Protein AF-A0AAJ2N6P9-F1 (afdb_monomer)

Radius of gyration: 23.43 Å; Cα contacts (8 Å, |Δi|>4): 327; chains: 1; bounding box: 68×40×80 Å

Structure (mmCIF, N/CA/C/O backbone):
data_AF-A0AAJ2N6P9-F1
#
_entry.id   AF-A0AAJ2N6P9-F1
#
loop_
_atom_site.group_PDB
_atom_site.id
_atom_site.type_symbol
_atom_site.label_atom_id
_atom_site.label_alt_id
_atom_site.label_comp_id
_atom_site.label_asym_id
_atom_site.label_entity_id
_atom_site.label_seq_id
_atom_site.pdbx_PDB_ins_code
_atom_site.Cartn_x
_atom_site.Cartn_y
_atom_site.Cartn_z
_atom_site.occupancy
_atom_site.B_iso_or_equiv
_atom_site.auth_seq_id
_atom_site.auth_comp_id
_atom_site.auth_asym_id
_atom_site.auth_atom_id
_atom_site.pdbx_PDB_model_num
ATOM 1 N N . PHE A 1 1 ? -49.344 -24.629 63.115 1.00 48.62 1 PHE A N 1
ATOM 2 C CA . PHE A 1 1 ? -48.795 -23.875 61.972 1.00 48.62 1 PHE A CA 1
ATOM 3 C C . PHE A 1 1 ? -48.174 -24.853 60.981 1.00 48.62 1 PHE A C 1
ATOM 5 O O . PHE A 1 1 ? -47.197 -25.495 61.355 1.00 48.62 1 PHE A O 1
ATOM 12 N N . PRO A 1 2 ? -48.742 -25.055 59.781 1.00 45.41 2 PRO A N 1
ATOM 13 C CA . PRO A 1 2 ? -48.087 -25.856 58.748 1.00 45.41 2 PRO A CA 1
ATOM 14 C C . PRO A 1 2 ? -46.955 -25.048 58.083 1.00 45.41 2 PRO A C 1
ATOM 16 O O . PRO A 1 2 ? -47.068 -23.832 57.938 1.00 45.41 2 PRO A O 1
ATOM 19 N N . ARG A 1 3 ? -45.848 -25.719 57.732 1.00 54.12 3 ARG A N 1
ATOM 20 C CA . ARG A 1 3 ? -44.670 -25.119 57.073 1.00 54.12 3 ARG A CA 1
ATOM 21 C C . ARG A 1 3 ? -44.967 -24.786 55.599 1.00 54.12 3 ARG A C 1
ATOM 23 O O . ARG A 1 3 ? -45.733 -25.525 54.978 1.00 54.12 3 ARG A O 1
ATOM 30 N N . PRO A 1 4 ? -44.366 -23.726 55.028 1.00 51.94 4 PRO A N 1
ATOM 31 C CA . PRO A 1 4 ? -44.536 -23.404 53.617 1.00 51.94 4 PRO A CA 1
ATOM 32 C C . PRO A 1 4 ? -43.855 -24.456 52.733 1.00 51.94 4 PRO A C 1
ATOM 34 O O . PRO A 1 4 ? -42.768 -24.931 53.054 1.00 51.94 4 PRO A O 1
ATOM 37 N N . LYS A 1 5 ? -44.518 -24.823 51.630 1.00 50.84 5 LYS A N 1
ATOM 38 C CA . LYS A 1 5 ? -43.930 -25.615 50.542 1.00 50.84 5 LYS A CA 1
ATOM 39 C C . LYS A 1 5 ? -42.927 -24.747 49.787 1.00 50.84 5 LYS A C 1
ATOM 41 O O . LYS A 1 5 ? -43.257 -23.622 49.423 1.00 50.84 5 LYS A O 1
ATOM 46 N N . GLU A 1 6 ? -41.740 -25.287 49.547 1.00 49.69 6 GLU A N 1
ATOM 47 C CA . GLU A 1 6 ? -40.774 -24.709 48.618 1.00 49.69 6 GLU A CA 1
ATOM 48 C C . GLU A 1 6 ? -41.331 -24.815 47.194 1.00 49.69 6 GLU A C 1
ATOM 50 O O . GLU A 1 6 ? -41.749 -25.886 46.750 1.00 49.69 6 GLU A O 1
ATOM 55 N N . THR A 1 7 ? -41.391 -23.680 46.506 1.00 51.41 7 THR A N 1
ATOM 56 C CA . THR A 1 7 ? -41.713 -23.602 45.082 1.00 51.41 7 THR A CA 1
ATOM 57 C C . THR A 1 7 ? -40.385 -23.588 44.335 1.00 51.41 7 THR A C 1
ATOM 59 O O . THR A 1 7 ? -39.606 -22.651 44.499 1.00 51.41 7 THR A O 1
ATOM 62 N N . GLU A 1 8 ? -40.098 -24.623 43.547 1.00 54.31 8 GLU A N 1
ATOM 63 C CA . GLU A 1 8 ? -38.930 -24.635 42.666 1.00 54.31 8 GLU A CA 1
ATOM 64 C C . GLU A 1 8 ? -39.162 -23.665 41.501 1.00 54.31 8 GLU A C 1
ATOM 66 O O . GLU A 1 8 ? -40.065 -23.847 40.684 1.00 54.31 8 GLU A O 1
ATOM 71 N N . THR A 1 9 ? -38.353 -22.610 41.432 1.00 50.91 9 THR A N 1
ATOM 72 C CA . THR A 1 9 ? -38.326 -21.684 40.298 1.00 50.91 9 THR A CA 1
ATOM 73 C C . THR A 1 9 ? -37.363 -22.238 39.252 1.00 50.91 9 THR A C 1
ATOM 75 O O . THR A 1 9 ? -36.148 -22.212 39.446 1.00 50.91 9 THR A O 1
ATOM 78 N N . THR A 1 10 ? -37.883 -22.765 38.144 1.00 48.62 10 THR A N 1
ATOM 79 C CA . THR A 1 10 ? -37.062 -23.173 36.998 1.00 48.62 10 THR A CA 1
ATOM 80 C C . THR A 1 10 ? -36.665 -21.929 36.204 1.00 48.62 10 THR A C 1
ATOM 82 O O . THR A 1 10 ? -37.494 -21.326 35.528 1.00 48.62 10 THR A O 1
ATOM 85 N N . THR A 1 11 ? -35.404 -21.513 36.306 1.00 56.38 11 THR A N 1
ATOM 86 C CA . THR A 1 11 ? -34.837 -20.455 35.460 1.00 56.38 11 THR A CA 1
ATOM 87 C C . THR A 1 11 ? -34.519 -21.044 34.086 1.00 56.38 11 THR A C 1
ATOM 89 O O . THR A 1 11 ? -33.711 -21.968 33.987 1.00 56.38 11 THR A O 1
ATOM 92 N N . GLU A 1 12 ? -35.151 -20.534 33.027 1.00 62.06 12 GLU A N 1
ATOM 93 C CA . GLU A 1 12 ? -34.799 -20.895 31.649 1.00 62.06 12 GLU A CA 1
ATOM 94 C C . GLU A 1 12 ? -33.334 -20.519 31.345 1.00 62.06 12 GLU A C 1
ATOM 96 O O . GLU A 1 12 ? -32.860 -19.465 31.784 1.00 62.06 12 GLU A O 1
ATOM 101 N N . PRO A 1 13 ? -32.585 -21.352 30.600 1.00 50.81 13 PRO A N 1
ATOM 102 C CA . PRO A 1 13 ? -31.221 -21.024 30.215 1.00 50.81 13 PRO A CA 1
ATOM 103 C C . PRO A 1 13 ? -31.220 -19.856 29.220 1.00 50.81 13 PRO A C 1
ATOM 105 O O . PRO A 1 13 ? -31.774 -19.952 28.126 1.00 50.81 13 PRO A O 1
ATOM 108 N N . LEU A 1 14 ? -30.561 -18.756 29.592 1.00 59.47 14 LEU A N 1
ATOM 109 C CA . LEU A 1 14 ? -30.281 -17.639 28.690 1.00 59.47 14 LEU A CA 1
ATOM 110 C C . LEU A 1 14 ? -29.456 -18.150 27.499 1.00 59.47 14 LEU A C 1
ATOM 112 O O . LEU A 1 14 ? -28.325 -18.610 27.668 1.00 59.47 14 LEU A O 1
ATOM 116 N N . LEU A 1 15 ? -30.026 -18.079 26.294 1.00 60.75 15 LEU A N 1
ATOM 117 C CA . LEU A 1 15 ? -29.289 -18.339 25.060 1.00 60.75 15 LEU A CA 1
ATOM 118 C C . LEU A 1 15 ? -28.139 -17.322 24.942 1.00 60.75 15 LEU A C 1
ATOM 120 O O . LEU A 1 15 ? -28.362 -16.133 25.184 1.00 60.75 15 LEU A O 1
ATOM 124 N N . PRO A 1 16 ? -26.916 -17.750 24.575 1.00 55.38 16 PRO A N 1
ATOM 125 C CA . PRO A 1 16 ? -25.806 -16.827 24.390 1.00 55.38 16 PRO A CA 1
ATOM 126 C C . PRO A 1 16 ? -26.147 -15.826 23.283 1.00 55.38 16 PRO A C 1
ATOM 128 O O . PRO A 1 16 ? -26.560 -16.218 22.190 1.00 55.38 16 PRO A O 1
ATOM 131 N N . GLU A 1 17 ? -25.968 -14.534 23.565 1.00 48.75 17 GLU A N 1
ATOM 132 C CA . GLU A 1 17 ? -26.120 -13.473 22.573 1.00 48.75 17 GLU A CA 1
ATOM 133 C C . GLU A 1 17 ? -25.219 -13.769 21.370 1.00 48.75 17 GLU A C 1
ATOM 135 O O . GLU A 1 17 ? -23.986 -13.767 21.460 1.00 48.75 17 GLU A O 1
ATOM 140 N N . VAL A 1 18 ? -25.839 -14.027 20.220 1.00 43.94 18 VAL A N 1
ATOM 141 C CA . VAL A 1 18 ? -25.135 -14.092 18.943 1.00 43.94 18 VAL A CA 1
ATOM 142 C C . VAL A 1 18 ? -24.633 -12.681 18.659 1.00 43.94 18 VAL A C 1
ATOM 144 O O . VAL A 1 18 ? -25.387 -11.829 18.194 1.00 43.94 18 VAL A O 1
ATOM 147 N N . LYS A 1 19 ? -23.356 -12.413 18.955 1.00 42.06 19 LYS A N 1
ATOM 148 C CA . LYS A 1 19 ? -22.675 -11.205 18.484 1.00 42.06 19 LYS A CA 1
ATOM 149 C C . LYS A 1 19 ? -22.664 -11.244 16.959 1.00 42.06 19 LYS A C 1
ATOM 151 O O . LYS A 1 19 ? -21.800 -11.868 16.350 1.00 42.06 19 LYS A O 1
ATOM 156 N N . THR A 1 20 ? -23.634 -10.590 16.333 1.00 37.44 20 THR A N 1
ATOM 157 C CA . THR A 1 20 ? -23.571 -10.257 14.914 1.00 37.44 20 THR A CA 1
ATOM 158 C C . THR A 1 20 ? -22.426 -9.273 14.734 1.00 37.44 20 THR A C 1
ATOM 160 O O . THR A 1 20 ? -22.569 -8.080 14.993 1.00 37.44 20 THR A O 1
ATOM 163 N N . THR A 1 21 ? -21.262 -9.780 14.339 1.00 41.06 21 THR A N 1
ATOM 164 C CA . THR A 1 21 ? -20.152 -8.950 13.882 1.00 41.06 21 THR A CA 1
ATOM 165 C C . THR A 1 21 ? -20.599 -8.297 12.582 1.00 41.06 21 THR A C 1
ATOM 167 O O . THR A 1 21 ? -20.564 -8.918 11.521 1.00 41.06 21 THR A O 1
ATOM 170 N N . THR A 1 22 ? -21.103 -7.068 12.662 1.00 39.22 22 THR A N 1
ATOM 171 C CA . THR A 1 22 ? -21.431 -6.269 11.484 1.00 39.22 22 THR A CA 1
ATOM 172 C C . THR A 1 22 ? -20.134 -6.065 10.711 1.00 39.22 22 THR A C 1
ATOM 174 O O . THR A 1 22 ? -19.260 -5.314 11.136 1.00 39.22 22 THR A O 1
ATOM 177 N N . VAL A 1 23 ? -19.963 -6.799 9.612 1.00 44.97 23 VAL A N 1
ATOM 178 C CA . VAL A 1 23 ? -18.816 -6.625 8.721 1.00 44.97 23 VAL A CA 1
ATOM 179 C C . VAL A 1 23 ? -19.007 -5.278 8.038 1.00 44.97 23 VAL A C 1
ATOM 181 O O . VAL A 1 23 ? -19.782 -5.158 7.088 1.00 44.97 23 VAL A O 1
ATOM 184 N N . THR A 1 24 ? -18.353 -4.242 8.559 1.00 44.84 24 THR A N 1
ATOM 185 C CA . THR A 1 24 ? -18.326 -2.922 7.932 1.00 44.84 24 THR A CA 1
ATOM 186 C C . THR A 1 24 ? -17.645 -3.070 6.579 1.00 44.84 24 THR A C 1
ATOM 188 O O . THR A 1 24 ? -16.427 -3.217 6.487 1.00 44.84 24 THR A O 1
ATOM 191 N N . LYS A 1 25 ? -18.444 -3.096 5.511 1.00 51.75 25 LYS A N 1
ATOM 192 C CA . LYS A 1 25 ? -17.942 -3.164 4.143 1.00 51.75 25 LYS A CA 1
ATOM 193 C C . LYS A 1 25 ? -17.276 -1.828 3.827 1.00 51.75 25 LYS A C 1
ATOM 195 O O . LYS A 1 25 ? -17.961 -0.836 3.603 1.00 51.75 25 LYS A O 1
ATOM 200 N N . ILE A 1 26 ? -15.947 -1.792 3.857 1.00 54.50 26 ILE A N 1
ATOM 201 C CA . ILE A 1 26 ? -15.196 -0.590 3.496 1.00 54.50 26 ILE A CA 1
ATOM 202 C C . ILE A 1 26 ? -15.307 -0.394 1.984 1.00 54.50 26 ILE A C 1
ATOM 204 O O . ILE A 1 26 ? -14.910 -1.259 1.202 1.00 54.50 26 ILE A O 1
ATOM 208 N N . GLU A 1 27 ? -15.854 0.747 1.571 1.00 55.91 27 GLU A N 1
ATOM 209 C CA . GLU A 1 27 ? -15.897 1.147 0.168 1.00 55.91 27 GLU A CA 1
ATOM 210 C C . GLU A 1 27 ? -14.517 1.644 -0.268 1.00 55.91 27 GLU A C 1
ATOM 212 O O . GLU A 1 27 ? -14.129 2.797 -0.081 1.00 55.91 27 GLU A O 1
ATOM 217 N N . ILE A 1 28 ? -13.745 0.720 -0.829 1.00 56.94 28 ILE A N 1
ATOM 218 C CA . ILE A 1 28 ? -12.444 0.990 -1.425 1.00 56.94 28 ILE A CA 1
ATOM 219 C C . ILE A 1 28 ? -12.676 1.281 -2.908 1.00 56.94 28 ILE A C 1
ATOM 221 O O . ILE A 1 28 ? -13.051 0.395 -3.673 1.00 56.94 28 ILE A O 1
ATOM 225 N N . GLU A 1 29 ? -12.495 2.535 -3.321 1.00 54.81 29 GLU A N 1
ATOM 226 C CA . GLU A 1 29 ? -12.679 2.927 -4.722 1.00 54.81 29 GLU A CA 1
ATOM 227 C C . GLU A 1 29 ? -11.508 2.492 -5.611 1.00 54.81 29 GLU A C 1
ATOM 229 O O . GLU A 1 29 ? -10.367 2.367 -5.175 1.00 54.81 29 GLU A O 1
ATOM 234 N N . LYS A 1 30 ? -11.792 2.333 -6.904 1.00 50.91 30 LYS A N 1
ATOM 235 C CA . LYS A 1 30 ? -10.917 1.782 -7.952 1.00 50.91 30 LYS A CA 1
ATOM 236 C C . LYS A 1 30 ? -9.549 2.481 -8.146 1.00 50.91 30 LYS A C 1
ATOM 238 O O . LYS A 1 30 ? -8.663 1.891 -8.752 1.00 50.91 30 LYS A O 1
ATOM 243 N N . TYR A 1 31 ? -9.350 3.695 -7.623 1.00 51.25 31 TYR A N 1
ATOM 244 C CA . TYR A 1 31 ? -8.105 4.486 -7.756 1.00 51.25 31 TYR A CA 1
ATOM 245 C C . TYR A 1 31 ? -7.243 4.537 -6.490 1.00 51.25 31 TYR A C 1
ATOM 247 O O . TYR A 1 31 ? -6.384 5.401 -6.338 1.00 51.25 31 TYR A O 1
ATOM 255 N N . SER A 1 32 ? -7.516 3.656 -5.542 1.00 66.56 32 SER A N 1
ATOM 256 C CA . SER A 1 32 ? -7.217 3.903 -4.135 1.00 66.56 32 SER A CA 1
ATOM 257 C C . SER A 1 32 ? -5.740 3.795 -3.766 1.00 66.56 32 SER A C 1
ATOM 259 O O . SER A 1 32 ? -5.287 4.578 -2.941 1.00 66.56 32 SER A O 1
ATOM 261 N N . LEU A 1 33 ? -4.974 2.888 -4.376 1.00 81.75 33 LEU A N 1
ATOM 262 C CA . LEU A 1 33 ? -3.564 2.712 -4.007 1.00 81.75 33 LEU A CA 1
ATOM 263 C C . LEU A 1 33 ? -2.582 3.175 -5.085 1.00 81.75 33 LEU A C 1
ATOM 265 O O . LEU A 1 33 ? -1.578 3.799 -4.761 1.00 81.75 33 LEU A O 1
ATOM 269 N N . ILE A 1 34 ? -2.859 2.885 -6.358 1.00 82.94 34 ILE A N 1
ATOM 270 C CA . ILE A 1 34 ? -2.035 3.278 -7.510 1.00 82.94 34 ILE A CA 1
ATOM 271 C C . ILE A 1 34 ? -2.954 3.696 -8.659 1.00 82.94 34 ILE A C 1
ATOM 273 O O . ILE A 1 34 ? -3.963 3.046 -8.922 1.00 82.94 34 ILE A O 1
ATOM 277 N N . ASN A 1 35 ? -2.575 4.747 -9.390 1.00 76.75 35 ASN A N 1
ATOM 278 C CA . ASN A 1 35 ? -3.310 5.206 -10.569 1.00 76.75 35 ASN A CA 1
ATOM 279 C C . ASN A 1 35 ? -3.372 4.127 -11.673 1.00 76.75 35 ASN A C 1
ATOM 281 O O . ASN A 1 35 ? -2.342 3.595 -12.085 1.00 76.75 35 ASN A O 1
ATOM 285 N N . GLU A 1 36 ? -4.566 3.876 -12.220 1.00 74.69 36 GLU A N 1
ATOM 286 C CA . GLU A 1 36 ? -4.839 2.894 -13.286 1.00 74.69 36 GLU A CA 1
ATOM 287 C C . GLU A 1 36 ? -3.923 3.053 -14.514 1.00 74.69 36 GLU A C 1
ATOM 289 O O . GLU A 1 36 ? 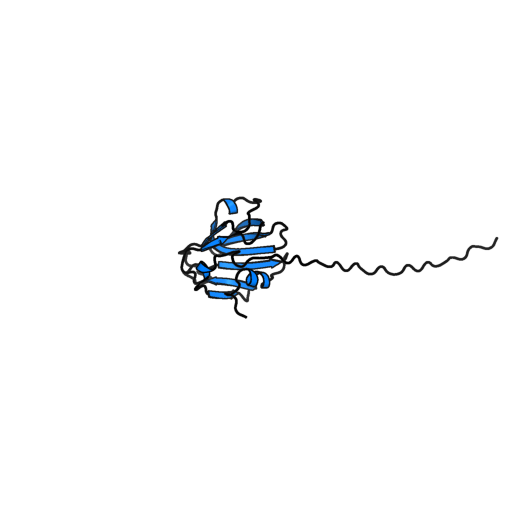-3.428 2.067 -15.062 1.00 74.69 36 GLU A O 1
ATOM 294 N N . ASN A 1 37 ? -3.592 4.289 -14.904 1.00 77.31 37 ASN A N 1
ATOM 295 C CA . ASN A 1 37 ? -2.689 4.552 -16.029 1.00 77.31 37 ASN A CA 1
ATOM 296 C C . ASN A 1 37 ? -1.260 4.055 -15.778 1.00 77.31 37 ASN A C 1
ATOM 298 O O . ASN A 1 37 ? -0.539 3.746 -16.726 1.00 77.31 37 ASN A O 1
ATOM 302 N N . SER A 1 38 ? -0.834 3.982 -14.516 1.00 76.31 38 SER A N 1
ATOM 303 C CA . SER A 1 38 ? 0.469 3.431 -14.129 1.00 76.31 38 SER A CA 1
ATOM 304 C C . SER A 1 38 ? 0.480 1.902 -14.123 1.00 76.31 38 SER A C 1
ATOM 306 O O . SER A 1 38 ? 1.547 1.295 -14.093 1.00 76.31 38 SER A O 1
ATOM 308 N N . LEU A 1 39 ? -0.695 1.276 -14.200 1.00 76.31 39 LEU A N 1
ATOM 309 C CA . LEU A 1 39 ? -0.873 -0.171 -14.160 1.00 76.31 39 LEU A CA 1
ATOM 310 C C . LEU A 1 39 ? -1.035 -0.795 -15.552 1.00 76.31 39 LEU A C 1
ATOM 312 O O . LEU A 1 39 ? -1.129 -2.015 -15.659 1.00 76.31 39 LEU A O 1
ATOM 316 N N . LYS A 1 40 ? -1.036 0.018 -16.618 1.00 72.25 40 LYS A N 1
ATOM 317 C CA . LYS A 1 40 ? -1.448 -0.374 -17.977 1.00 72.25 40 LYS A CA 1
ATOM 318 C C . LYS A 1 40 ? -0.678 -1.559 -18.593 1.00 72.25 40 LYS A C 1
ATOM 320 O O . LYS A 1 40 ? -1.194 -2.160 -19.520 1.00 72.25 40 LYS A O 1
ATOM 325 N N . ASN A 1 41 ? 0.474 -1.956 -18.055 1.00 73.12 41 ASN A N 1
ATOM 326 C CA . ASN A 1 41 ? 1.224 -3.161 -18.453 1.00 73.12 41 ASN A CA 1
ATOM 327 C C . ASN A 1 41 ? 1.825 -3.909 -17.245 1.00 73.12 41 ASN A C 1
ATOM 329 O O . ASN A 1 41 ? 2.794 -4.670 -17.372 1.00 73.12 41 ASN A O 1
ATOM 333 N N . ALA A 1 42 ? 1.277 -3.659 -16.054 1.00 77.75 42 ALA A N 1
ATOM 334 C CA . ALA A 1 42 ? 1.760 -4.269 -14.831 1.00 77.75 42 ALA A CA 1
ATOM 335 C C . ALA A 1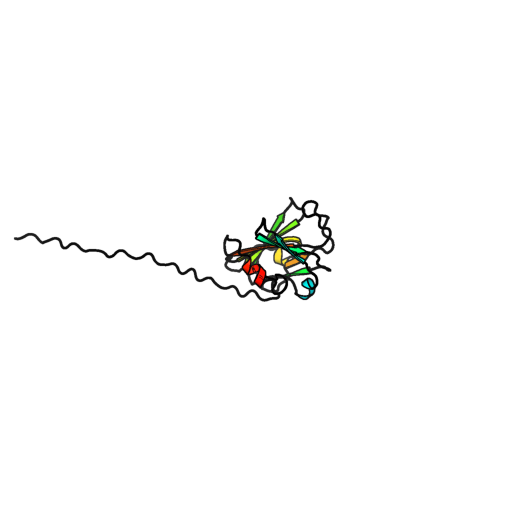 42 ? 1.408 -5.761 -14.804 1.00 77.75 42 ALA A C 1
ATOM 337 O O . ALA A 1 42 ? 0.312 -6.180 -15.175 1.00 77.75 42 ALA A O 1
ATOM 338 N N . THR A 1 43 ? 2.348 -6.577 -14.341 1.00 79.56 43 THR A N 1
ATOM 339 C CA . THR A 1 43 ? 2.118 -8.003 -14.119 1.00 79.56 43 THR A CA 1
ATOM 340 C C . THR A 1 43 ? 1.696 -8.229 -12.679 1.00 79.56 43 THR A C 1
ATOM 342 O O . THR A 1 43 ? 2.409 -7.803 -11.769 1.00 79.56 43 THR A O 1
ATOM 345 N N . TRP A 1 44 ? 0.597 -8.954 -12.480 1.00 78.56 44 TRP A N 1
ATOM 346 C CA . TRP A 1 44 ? 0.174 -9.427 -11.167 1.00 78.56 44 TRP A CA 1
ATOM 347 C C . TRP A 1 44 ? 0.482 -10.904 -10.997 1.00 78.56 44 TRP A C 1
ATOM 349 O O . TRP A 1 44 ? 0.215 -11.716 -11.886 1.00 78.56 44 TRP A O 1
ATOM 359 N N . LYS A 1 45 ? 1.045 -11.255 -9.844 1.00 79.88 45 LYS A N 1
ATOM 360 C CA . LYS A 1 45 ? 1.239 -12.643 -9.432 1.00 79.88 45 LYS A CA 1
ATOM 361 C C . LYS A 1 45 ? 0.816 -12.802 -7.984 1.00 79.88 45 LYS A C 1
ATOM 363 O O . LYS A 1 45 ? 1.173 -11.982 -7.139 1.00 79.88 45 LYS A O 1
ATOM 368 N N . TRP A 1 46 ? 0.097 -13.885 -7.703 1.00 76.88 46 TRP A N 1
ATOM 369 C CA . TRP A 1 46 ? -0.137 -14.283 -6.325 1.00 76.88 46 TRP A CA 1
ATOM 370 C C . TRP A 1 46 ? 1.128 -14.854 -5.705 1.00 76.88 46 TRP A C 1
ATOM 372 O O . TRP A 1 46 ? 1.685 -15.835 -6.198 1.00 76.88 46 TRP A O 1
ATOM 382 N N . ASP A 1 47 ? 1.560 -14.251 -4.603 1.00 68.25 47 ASP A N 1
ATOM 383 C CA . ASP A 1 47 ? 2.488 -14.884 -3.683 1.00 68.25 47 ASP A CA 1
ATOM 384 C C . ASP A 1 47 ? 1.696 -15.902 -2.858 1.00 68.25 47 ASP A C 1
ATOM 386 O O . ASP A 1 47 ? 1.059 -15.572 -1.857 1.00 68.25 47 ASP A O 1
ATOM 390 N N . ILE A 1 48 ? 1.704 -17.155 -3.314 1.00 56.09 48 ILE A N 1
ATOM 391 C CA . ILE A 1 48 ? 0.996 -18.265 -2.663 1.00 56.09 48 ILE A CA 1
ATOM 392 C C . ILE A 1 48 ? 1.516 -18.560 -1.250 1.00 56.09 48 ILE A C 1
ATOM 394 O O . ILE A 1 48 ? 0.760 -19.054 -0.416 1.00 56.09 48 ILE A O 1
ATOM 398 N N . TYR A 1 49 ? 2.783 -18.247 -0.964 1.00 58.66 49 TYR A N 1
ATOM 399 C CA . TYR A 1 49 ? 3.398 -18.518 0.335 1.00 58.66 49 TYR A CA 1
ATOM 400 C C . TYR A 1 49 ? 2.980 -17.485 1.371 1.00 58.66 49 TYR A C 1
ATOM 402 O O . TYR A 1 49 ? 2.833 -17.811 2.547 1.00 58.66 49 TYR A O 1
ATOM 410 N N . LYS A 1 50 ? 2.774 -16.243 0.933 1.00 61.38 50 LYS A N 1
ATOM 411 C CA . LYS A 1 50 ? 2.464 -15.125 1.824 1.00 61.38 50 LYS A CA 1
ATOM 412 C C . LYS A 1 50 ? 1.031 -14.600 1.670 1.00 61.38 50 LYS A C 1
ATOM 414 O O . LYS A 1 50 ? 0.640 -13.687 2.386 1.00 61.38 50 LYS A O 1
ATOM 419 N N . LYS A 1 51 ? 0.233 -15.199 0.775 1.00 70.31 51 LYS A N 1
ATOM 420 C CA . LYS A 1 51 ? -1.152 -14.816 0.431 1.00 70.31 51 LYS A CA 1
ATOM 421 C C . LYS A 1 51 ? -1.296 -13.317 0.127 1.00 70.31 51 LYS A C 1
ATOM 423 O O . LYS A 1 51 ? -2.255 -12.677 0.553 1.00 70.31 51 LYS A O 1
ATOM 428 N N . GLY A 1 52 ? -0.327 -12.764 -0.599 1.00 79.62 52 GLY A N 1
ATOM 429 C CA . GLY A 1 52 ? -0.297 -11.356 -0.996 1.00 79.62 52 GLY A CA 1
ATOM 430 C C . GLY A 1 52 ? 0.070 -11.166 -2.454 1.00 79.62 52 GLY A C 1
ATOM 431 O O . GLY A 1 52 ? 0.415 -12.111 -3.159 1.00 79.62 52 GLY A O 1
ATOM 432 N N . GLY A 1 53 ? -0.051 -9.927 -2.909 1.00 83.06 53 GLY A N 1
ATOM 433 C CA . GLY A 1 53 ? -0.022 -9.539 -4.311 1.00 83.06 53 GLY A CA 1
ATOM 434 C C . GLY A 1 53 ? 1.295 -8.939 -4.704 1.00 83.06 53 GLY A C 1
ATOM 435 O O . GLY A 1 53 ? 1.644 -7.882 -4.196 1.00 83.06 53 GLY A O 1
ATOM 436 N N . LEU A 1 54 ? 2.000 -9.587 -5.626 1.00 84.00 54 LEU A N 1
ATOM 437 C CA . LEU A 1 54 ? 3.163 -9.004 -6.270 1.00 84.00 54 LEU A CA 1
ATOM 438 C C . LEU A 1 54 ? 2.713 -8.287 -7.542 1.00 84.00 54 LEU A C 1
ATOM 440 O O . LEU A 1 54 ? 2.290 -8.925 -8.511 1.00 84.00 54 LEU A O 1
ATOM 444 N N . LEU A 1 55 ? 2.870 -6.969 -7.542 1.00 80.81 55 LEU A N 1
ATOM 445 C CA . LEU A 1 55 ? 2.723 -6.122 -8.712 1.00 80.81 55 LEU A CA 1
ATOM 446 C C . LEU A 1 55 ? 4.120 -5.751 -9.221 1.00 80.81 55 LEU A C 1
ATOM 448 O O . LEU A 1 55 ? 4.912 -5.147 -8.501 1.00 80.81 55 LEU A O 1
ATOM 452 N N . GLY A 1 56 ? 4.429 -6.119 -10.461 1.00 79.00 56 GLY A N 1
ATOM 453 C CA . GLY A 1 56 ? 5.727 -5.858 -11.088 1.00 79.00 56 GLY A CA 1
ATOM 454 C C . GLY A 1 56 ? 5.600 -5.368 -12.526 1.00 79.00 56 GLY A C 1
ATOM 455 O O . GLY A 1 56 ? 4.497 -5.230 -13.051 1.00 79.00 56 GLY A O 1
ATOM 456 N N . ASN A 1 57 ? 6.745 -5.137 -13.175 1.00 74.81 57 ASN A N 1
ATOM 457 C CA . ASN A 1 57 ? 6.825 -4.629 -14.553 1.00 74.81 57 ASN A CA 1
ATOM 458 C C . ASN A 1 57 ? 6.147 -3.255 -14.741 1.00 74.81 57 ASN A C 1
ATOM 460 O O . ASN A 1 57 ? 5.537 -2.990 -15.773 1.00 74.81 57 ASN A O 1
ATOM 464 N N . LEU A 1 58 ? 6.268 -2.378 -13.743 1.00 75.75 58 LEU A N 1
ATOM 465 C CA . LEU A 1 58 ? 5.858 -0.980 -13.862 1.00 75.75 58 LEU A CA 1
ATOM 466 C C . LEU A 1 58 ? 6.818 -0.251 -14.820 1.00 75.75 58 LEU A C 1
ATOM 468 O O . LEU A 1 58 ? 8.036 -0.408 -14.726 1.00 75.75 58 LEU A O 1
ATOM 472 N N . GLU A 1 59 ? 6.281 0.519 -15.768 1.00 70.44 59 GLU A N 1
ATOM 473 C CA . GLU A 1 59 ? 7.072 1.161 -16.837 1.00 70.44 59 GLU A CA 1
ATOM 474 C C . GLU A 1 59 ? 7.727 2.487 -16.419 1.00 70.44 59 GLU A C 1
ATOM 476 O O . GLU A 1 59 ? 8.643 2.978 -17.082 1.00 70.44 59 GLU A O 1
ATOM 481 N N . LYS A 1 60 ? 7.252 3.081 -15.325 1.00 73.31 60 LYS A N 1
ATOM 482 C CA . LYS A 1 60 ? 7.640 4.403 -14.827 1.00 73.31 60 LYS A CA 1
ATOM 483 C C . LYS A 1 60 ? 7.532 4.452 -13.306 1.00 73.31 60 LYS A C 1
ATOM 485 O O . LYS A 1 60 ? 6.987 3.531 -12.705 1.00 73.31 60 LYS A O 1
ATOM 490 N N . ASP A 1 61 ? 8.010 5.542 -12.717 1.00 78.75 61 ASP A N 1
ATOM 491 C CA . ASP A 1 61 ? 7.763 5.894 -11.320 1.00 78.75 61 ASP A CA 1
ATOM 492 C C . ASP A 1 61 ? 6.260 5.874 -11.047 1.00 78.75 61 ASP A C 1
ATOM 494 O O . ASP A 1 61 ? 5.449 6.327 -11.866 1.00 78.75 61 ASP A O 1
ATOM 498 N N . VAL A 1 62 ? 5.898 5.358 -9.881 1.00 83.38 62 VAL A N 1
ATOM 499 C CA . VAL A 1 62 ? 4.504 5.210 -9.485 1.00 83.38 62 VAL A CA 1
ATOM 500 C C . VAL A 1 62 ? 4.314 5.798 -8.101 1.00 83.38 62 VAL A C 1
ATOM 502 O O . VAL A 1 62 ? 5.037 5.457 -7.171 1.00 83.38 62 VAL A O 1
ATOM 505 N N . GLU A 1 63 ? 3.330 6.676 -7.970 1.00 89.38 63 GLU A N 1
ATOM 506 C CA . GLU A 1 63 ? 2.892 7.174 -6.672 1.00 89.38 63 GLU A CA 1
ATOM 507 C C . GLU A 1 63 ? 1.966 6.156 -6.005 1.00 89.38 63 GLU A C 1
ATOM 509 O O . GLU A 1 63 ? 1.116 5.538 -6.655 1.00 89.38 63 GLU A O 1
ATOM 514 N N . ILE A 1 64 ? 2.161 5.993 -4.700 1.00 90.19 64 ILE A N 1
ATOM 515 C CA . ILE A 1 64 ? 1.285 5.241 -3.811 1.00 90.19 64 ILE A CA 1
ATOM 516 C C . ILE A 1 64 ? 0.415 6.264 -3.084 1.00 90.19 64 ILE A C 1
ATOM 518 O O . ILE A 1 64 ? 0.935 7.198 -2.470 1.00 90.19 64 ILE A O 1
ATOM 522 N N . TYR A 1 65 ? -0.899 6.076 -3.143 1.00 90.75 65 TYR A N 1
ATOM 523 C CA . TYR A 1 65 ? -1.894 6.965 -2.552 1.00 90.75 65 TYR A CA 1
ATOM 524 C C . TYR A 1 65 ? -2.595 6.308 -1.365 1.00 90.75 65 TYR A C 1
ATOM 526 O O . TYR A 1 65 ? -2.669 5.085 -1.267 1.00 90.75 65 TYR A O 1
ATOM 534 N N . MET A 1 66 ? -3.139 7.125 -0.465 1.00 90.81 66 MET A N 1
ATOM 535 C CA . MET A 1 66 ? -4.008 6.643 0.602 1.00 90.81 66 MET A CA 1
ATOM 536 C C . MET A 1 66 ? -5.314 6.081 0.024 1.00 90.81 66 MET A C 1
ATOM 538 O O . MET A 1 66 ? -6.079 6.829 -0.592 1.00 90.81 66 MET A O 1
ATOM 542 N N . PRO A 1 67 ? -5.641 4.808 0.285 1.00 87.88 67 PRO A N 1
ATOM 543 C CA . PRO A 1 67 ? -6.856 4.189 -0.234 1.00 87.88 67 PRO A CA 1
ATOM 544 C C . PRO A 1 67 ? -8.134 4.607 0.500 1.00 87.88 67 PRO A C 1
ATOM 546 O O . PRO A 1 67 ? -9.231 4.511 -0.051 1.00 87.88 67 PRO A O 1
ATOM 549 N N . PHE A 1 68 ? -7.989 5.082 1.734 1.00 88.38 68 PHE A N 1
ATOM 550 C CA . PHE A 1 68 ? -9.045 5.509 2.645 1.00 88.38 68 PHE A CA 1
ATOM 551 C C . PHE A 1 68 ? -8.470 6.516 3.649 1.00 88.38 68 PHE A C 1
ATOM 553 O O . PHE A 1 68 ? -7.253 6.659 3.751 1.00 88.38 68 PHE A O 1
ATOM 560 N N . ASP A 1 69 ? -9.336 7.191 4.403 1.00 90.56 69 ASP A N 1
ATOM 561 C CA . ASP A 1 69 ? -8.912 8.024 5.530 1.00 90.56 69 ASP A CA 1
ATOM 562 C C . ASP A 1 69 ? -8.301 7.148 6.632 1.00 90.56 69 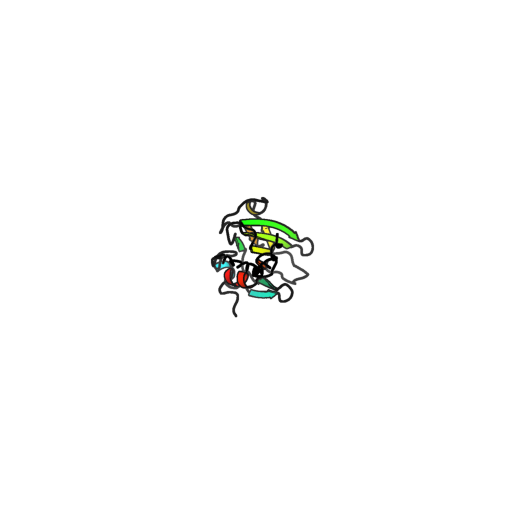ASP A C 1
ATOM 564 O O . ASP A 1 69 ? -8.906 6.158 7.075 1.00 90.56 69 ASP A O 1
ATOM 568 N N . GLY A 1 70 ? -7.097 7.498 7.082 1.00 93.31 70 GLY A N 1
ATOM 569 C CA . GLY A 1 70 ? -6.346 6.603 7.947 1.00 93.31 70 GLY A CA 1
ATOM 570 C C . GLY A 1 70 ? -4.956 7.079 8.336 1.00 93.31 70 GLY A C 1
ATOM 571 O O . GLY A 1 70 ? -4.660 8.269 8.316 1.00 93.31 70 GLY A O 1
ATOM 572 N N . TYR A 1 71 ? -4.101 6.130 8.696 1.00 94.06 71 TYR A N 1
ATOM 573 C CA . TYR A 1 71 ? -2.770 6.375 9.246 1.00 94.06 71 TYR A CA 1
ATOM 574 C C . TYR A 1 71 ? -1.725 5.548 8.504 1.00 94.06 71 TYR A C 1
ATOM 576 O O . TYR A 1 71 ? -2.017 4.443 8.041 1.00 94.06 71 TYR A O 1
ATOM 584 N N . VAL A 1 72 ? -0.497 6.059 8.440 1.00 93.19 72 VAL A N 1
ATOM 585 C CA . VAL A 1 72 ? 0.656 5.331 7.903 1.00 93.19 72 VAL A CA 1
ATOM 586 C C . VAL A 1 72 ? 1.681 5.121 9.011 1.00 93.19 72 VAL A C 1
ATOM 588 O O . VAL A 1 72 ? 2.028 6.051 9.736 1.00 93.19 72 VAL A O 1
ATOM 591 N N . GLU A 1 73 ? 2.163 3.890 9.138 1.00 91.56 73 GLU A N 1
ATOM 592 C CA . GLU A 1 73 ? 3.251 3.509 10.035 1.00 91.56 73 GLU A CA 1
ATOM 593 C C . GLU A 1 73 ? 4.403 2.947 9.183 1.00 91.56 73 GLU A C 1
ATOM 595 O O . GLU A 1 73 ? 4.298 1.830 8.661 1.00 91.56 73 GLU A O 1
ATOM 600 N N . PRO A 1 74 ? 5.490 3.712 8.975 1.00 86.88 74 PRO A N 1
ATOM 601 C CA . PRO A 1 74 ? 6.628 3.245 8.202 1.00 86.88 74 PRO A CA 1
ATOM 602 C C . PRO A 1 74 ? 7.555 2.331 9.004 1.00 86.88 74 PRO A C 1
ATOM 604 O O . PRO A 1 74 ? 7.803 2.533 10.191 1.00 86.88 74 PRO A O 1
ATOM 607 N N . TYR A 1 75 ? 8.119 1.342 8.316 1.00 81.81 75 TYR A N 1
ATOM 608 C CA . TYR A 1 75 ? 9.078 0.383 8.842 1.00 81.81 75 TYR A CA 1
ATOM 609 C C . TYR A 1 75 ? 10.221 0.167 7.839 1.00 81.81 75 TYR A C 1
ATOM 611 O O . TYR A 1 75 ? 10.024 0.077 6.626 1.00 81.81 75 TYR A O 1
ATOM 619 N N . ILE A 1 76 ? 11.457 0.083 8.330 1.00 70.44 76 ILE A N 1
ATOM 620 C CA . ILE A 1 76 ? 12.611 -0.214 7.474 1.00 70.44 76 ILE A CA 1
ATOM 621 C C . ILE A 1 76 ? 12.887 -1.709 7.549 1.00 70.44 76 ILE A C 1
ATOM 623 O O . ILE A 1 76 ? 13.240 -2.229 8.606 1.00 70.44 76 ILE A O 1
ATOM 627 N N . ASN A 1 77 ? 12.768 -2.395 6.413 1.00 67.88 77 ASN A N 1
ATOM 628 C CA . ASN A 1 77 ? 13.060 -3.816 6.325 1.00 67.88 77 ASN A CA 1
ATOM 629 C C . ASN A 1 77 ? 14.490 -4.043 5.811 1.00 67.88 77 ASN A C 1
ATOM 631 O O . ASN A 1 77 ? 14.746 -4.255 4.621 1.00 67.88 77 ASN A O 1
ATOM 635 N N . SER A 1 78 ? 15.440 -4.001 6.746 1.00 63.66 78 SER A N 1
ATOM 636 C CA . SER A 1 78 ? 16.879 -4.103 6.473 1.00 63.66 78 SER A CA 1
ATOM 637 C C . SER A 1 78 ? 17.295 -5.423 5.815 1.00 63.66 78 SER A C 1
ATOM 639 O O . SER A 1 78 ? 18.328 -5.476 5.156 1.00 63.66 78 SER A O 1
ATOM 641 N N . LEU A 1 79 ? 16.504 -6.491 5.965 1.00 65.75 79 LEU A N 1
ATOM 642 C CA . LEU A 1 79 ? 16.839 -7.824 5.452 1.00 65.75 79 LEU A CA 1
ATOM 643 C C . LEU A 1 79 ? 16.779 -7.903 3.918 1.00 65.75 79 LEU A C 1
ATOM 645 O O . LEU A 1 79 ? 17.481 -8.709 3.308 1.00 65.75 79 LEU A O 1
ATO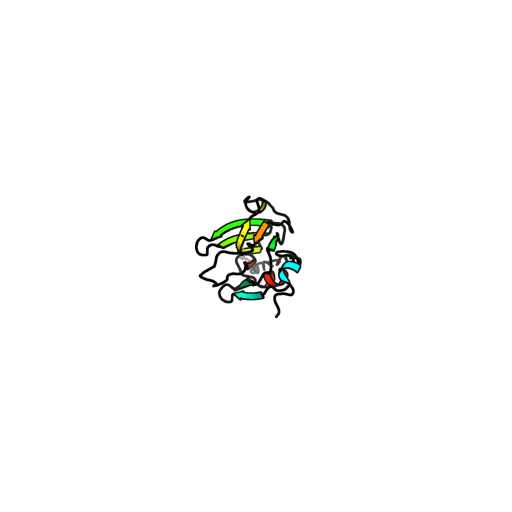M 649 N N . TYR A 1 80 ? 15.952 -7.067 3.289 1.00 63.78 80 TYR A N 1
ATOM 650 C CA . TYR A 1 80 ? 15.668 -7.139 1.854 1.00 63.78 80 TYR A CA 1
ATOM 651 C C . TYR A 1 80 ? 16.057 -5.869 1.091 1.00 63.78 80 TYR A C 1
ATOM 653 O O . TYR A 1 80 ? 15.735 -5.751 -0.091 1.00 63.78 80 TYR A O 1
ATOM 661 N N . ASN A 1 81 ? 16.741 -4.919 1.743 1.00 69.12 81 ASN A N 1
ATOM 662 C CA . ASN A 1 81 ? 16.976 -3.564 1.227 1.00 69.12 81 ASN A CA 1
ATOM 663 C C . ASN A 1 81 ? 15.687 -2.862 0.756 1.00 69.12 81 ASN A C 1
ATOM 665 O O . ASN A 1 81 ? 15.744 -1.965 -0.084 1.00 69.12 81 ASN A O 1
ATOM 669 N N . THR A 1 82 ? 14.528 -3.267 1.276 1.00 76.81 82 THR A N 1
ATOM 670 C CA . THR A 1 82 ? 13.223 -2.693 0.942 1.00 76.81 82 THR A CA 1
ATOM 671 C C . THR A 1 82 ? 12.687 -1.873 2.096 1.00 76.81 82 THR A C 1
ATOM 673 O O . THR A 1 82 ? 12.986 -2.121 3.265 1.00 76.81 82 THR A O 1
ATOM 676 N N . ARG A 1 83 ? 11.825 -0.922 1.763 1.00 83.44 83 ARG A N 1
ATOM 677 C CA . ARG A 1 83 ? 10.968 -0.270 2.739 1.00 83.44 83 ARG A CA 1
ATOM 678 C C . ARG A 1 83 ? 9.657 -1.020 2.860 1.00 83.44 83 ARG A C 1
ATOM 680 O O . ARG A 1 83 ? 9.229 -1.740 1.954 1.00 83.44 83 ARG A O 1
ATOM 687 N N . GLU A 1 84 ? 9.048 -0.840 4.011 1.00 88.25 84 GLU A N 1
ATOM 688 C CA . GLU A 1 84 ? 7.772 -1.410 4.362 1.00 88.25 84 GLU A CA 1
ATOM 689 C C . GLU A 1 84 ? 6.914 -0.308 4.977 1.00 88.25 84 GLU A C 1
ATOM 691 O O . GLU A 1 84 ? 7.394 0.499 5.767 1.00 88.25 84 GLU A O 1
ATOM 696 N N . ILE A 1 85 ? 5.651 -0.227 4.582 1.00 91.06 85 ILE A N 1
ATOM 697 C CA . ILE A 1 85 ? 4.684 0.651 5.238 1.00 91.06 85 ILE A CA 1
ATOM 698 C C . ILE A 1 85 ? 3.433 -0.126 5.576 1.00 91.06 85 ILE A C 1
ATOM 700 O O . ILE A 1 85 ? 2.979 -0.973 4.802 1.00 91.06 85 ILE A O 1
ATOM 704 N N . TYR A 1 86 ? 2.862 0.217 6.721 1.00 92.38 86 TYR A N 1
ATOM 705 C CA . TYR A 1 86 ? 1.539 -0.216 7.112 1.00 92.38 86 TYR A CA 1
ATOM 706 C C . TYR A 1 86 ? 0.572 0.947 6.953 1.00 92.38 86 TYR A C 1
ATOM 708 O O . TYR A 1 86 ? 0.787 2.022 7.505 1.00 92.38 86 TYR A O 1
ATOM 716 N N . VAL A 1 87 ? -0.490 0.728 6.189 1.00 92.38 87 VAL A N 1
ATOM 717 C CA . VAL A 1 87 ? -1.561 1.696 5.967 1.00 92.38 87 VAL A CA 1
ATOM 718 C C . VAL A 1 87 ? -2.805 1.178 6.668 1.00 92.38 87 VAL A C 1
ATOM 720 O O . VAL A 1 87 ? -3.345 0.140 6.286 1.00 92.38 87 VAL A O 1
ATOM 723 N N . TYR A 1 88 ? -3.250 1.892 7.692 1.00 92.44 88 TYR A N 1
ATOM 724 C CA . TYR A 1 88 ? -4.430 1.547 8.477 1.00 92.44 88 TYR A CA 1
ATOM 725 C C . TYR A 1 88 ? -5.572 2.474 8.135 1.00 92.44 88 TYR A C 1
ATOM 727 O O . TYR A 1 88 ? -5.349 3.667 7.941 1.00 92.44 88 TYR A O 1
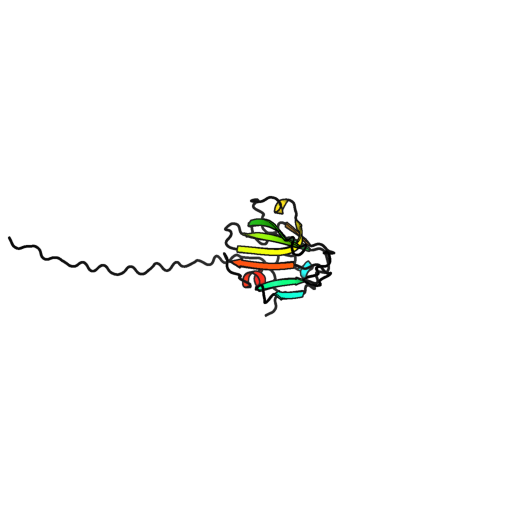ATOM 735 N N . ASN A 1 89 ? -6.795 1.961 8.108 1.00 91.25 89 ASN A N 1
ATOM 736 C CA . ASN A 1 89 ? -7.959 2.836 8.123 1.00 91.25 89 ASN A CA 1
ATOM 737 C C . ASN A 1 89 ? -8.150 3.444 9.528 1.00 91.25 89 ASN A C 1
ATOM 739 O O . ASN A 1 89 ? -7.455 3.092 10.483 1.00 91.25 89 ASN A O 1
ATOM 743 N N . THR A 1 90 ? -9.091 4.379 9.656 1.00 90.12 90 THR A N 1
ATOM 744 C CA . THR A 1 90 ? -9.240 5.185 10.881 1.00 90.12 90 THR A CA 1
ATOM 745 C C . THR A 1 90 ? -9.531 4.341 12.134 1.00 90.12 90 THR A C 1
ATOM 747 O O . THR A 1 90 ? -8.992 4.626 13.199 1.00 90.12 90 THR A O 1
ATOM 750 N N . ASP A 1 91 ? -10.332 3.277 12.017 1.00 89.81 91 ASP A N 1
ATOM 751 C CA . ASP A 1 91 ? -10.652 2.372 13.135 1.00 89.81 91 ASP A CA 1
ATOM 752 C C . ASP A 1 91 ? -9.668 1.192 13.286 1.00 89.81 91 ASP A C 1
ATOM 754 O O . ASP A 1 91 ? -9.853 0.339 14.153 1.00 89.81 91 ASP A O 1
ATOM 758 N N . LYS A 1 92 ? -8.615 1.148 12.455 1.00 88.00 92 LYS A N 1
ATOM 759 C CA . LYS A 1 92 ? -7.606 0.079 12.374 1.00 88.00 92 LYS A CA 1
ATOM 760 C C . LYS A 1 92 ? -8.168 -1.325 12.099 1.00 88.00 92 LYS A C 1
ATOM 762 O O . LYS A 1 92 ? -7.461 -2.312 12.306 1.00 88.00 92 LYS A O 1
ATOM 767 N N . SER A 1 93 ? -9.400 -1.446 11.604 1.00 88.62 93 SER A N 1
ATOM 768 C CA . SER A 1 93 ? -9.976 -2.730 11.188 1.00 88.62 93 SER A CA 1
ATOM 769 C C . SER A 1 93 ? -9.420 -3.240 9.860 1.00 88.62 93 SER A C 1
ATOM 771 O O . SER A 1 93 ? -9.491 -4.439 9.606 1.00 88.62 93 SER A O 1
ATOM 773 N N . VAL A 1 94 ? -8.832 -2.373 9.033 1.00 89.38 94 VAL A N 1
ATOM 774 C CA . VAL A 1 94 ? -8.116 -2.759 7.816 1.00 89.38 94 VAL A CA 1
ATOM 775 C C . VAL A 1 94 ? -6.681 -2.277 7.875 1.00 89.38 94 VAL A C 1
ATOM 777 O O . VAL A 1 94 ? -6.406 -1.126 8.212 1.00 89.38 94 VAL A O 1
ATOM 780 N N . LYS A 1 95 ? -5.773 -3.172 7.489 1.00 91.50 95 LYS A N 1
ATOM 781 C CA . LYS A 1 95 ? -4.342 -2.906 7.357 1.00 91.50 95 LYS A CA 1
ATOM 782 C C . LYS A 1 95 ? -3.870 -3.357 5.982 1.00 91.50 95 LYS A C 1
ATOM 784 O O . LYS A 1 95 ? -4.062 -4.515 5.613 1.00 91.50 95 LYS A O 1
ATOM 789 N N . LEU A 1 96 ? -3.200 -2.471 5.252 1.00 91.38 96 LEU A N 1
ATOM 790 C CA . LEU A 1 96 ? -2.394 -2.832 4.091 1.00 91.38 96 LEU A CA 1
ATOM 791 C C . LEU A 1 96 ? -0.925 -2.809 4.484 1.00 91.38 96 LEU A C 1
ATOM 793 O O . LEU A 1 96 ? -0.440 -1.811 5.002 1.00 91.38 96 LEU A O 1
ATOM 797 N N . GLN A 1 97 ? -0.214 -3.893 4.222 1.00 91.25 97 GLN A N 1
ATOM 798 C CA . GLN A 1 97 ? 1.236 -3.961 4.349 1.00 91.25 97 GLN A CA 1
ATOM 799 C C . GLN A 1 97 ? 1.824 -3.887 2.943 1.00 91.25 97 GLN A C 1
ATOM 801 O O . GLN A 1 97 ? 1.520 -4.737 2.106 1.00 91.25 97 GLN A O 1
ATOM 806 N N . ILE A 1 98 ? 2.644 -2.876 2.679 1.00 90.19 98 ILE A N 1
ATOM 807 C CA . ILE A 1 98 ? 3.205 -2.600 1.355 1.00 90.19 98 ILE A CA 1
ATOM 808 C C . ILE A 1 98 ? 4.722 -2.659 1.462 1.00 90.19 98 ILE A C 1
ATOM 810 O O . ILE A 1 98 ? 5.325 -1.879 2.195 1.00 90.19 98 ILE A O 1
ATOM 814 N N . LEU A 1 99 ? 5.335 -3.576 0.719 1.00 87.19 99 LEU A N 1
ATOM 815 C CA . LEU A 1 99 ? 6.779 -3.768 0.669 1.00 87.19 99 LEU A CA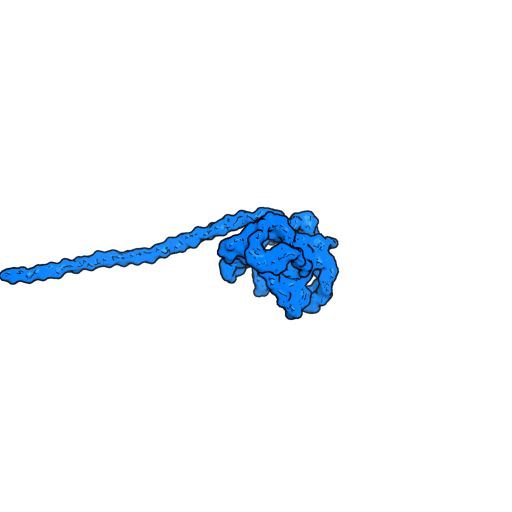 1
ATOM 816 C C . LEU A 1 99 ? 7.286 -3.434 -0.725 1.00 87.19 99 LEU A C 1
ATOM 818 O O . LEU A 1 99 ? 6.709 -3.862 -1.724 1.00 87.19 99 LEU A O 1
ATOM 822 N N . GLY A 1 100 ? 8.398 -2.718 -0.798 1.00 83.88 100 GLY A N 1
ATOM 823 C CA . GLY A 1 100 ? 9.020 -2.363 -2.066 1.00 83.88 100 GLY A CA 1
ATOM 824 C C . GLY A 1 100 ? 10.184 -1.403 -1.883 1.00 83.88 100 GLY A C 1
ATOM 825 O O . GLY A 1 100 ? 10.654 -1.161 -0.773 1.00 83.88 100 GLY A O 1
ATOM 826 N N . HIS A 1 101 ? 10.660 -0.852 -2.989 1.00 83.12 101 HIS A N 1
ATOM 827 C CA . HIS A 1 101 ? 11.650 0.221 -2.979 1.00 83.12 101 HIS A CA 1
ATOM 828 C C . HIS A 1 101 ? 10.935 1.526 -3.309 1.00 83.12 101 HIS A C 1
ATOM 830 O O . HIS A 1 101 ? 10.532 1.745 -4.452 1.00 83.12 101 HIS A O 1
ATOM 836 N N . PHE A 1 102 ? 10.697 2.337 -2.286 1.00 85.62 102 PHE A N 1
ATOM 837 C CA . PHE A 1 102 ? 10.011 3.612 -2.424 1.00 85.62 102 PHE A CA 1
ATOM 838 C C . PHE A 1 102 ? 10.584 4.655 -1.466 1.00 85.62 102 PHE A C 1
ATOM 840 O O . PHE A 1 102 ? 11.112 4.330 -0.400 1.00 85.62 102 PHE A O 1
ATOM 847 N N . GLU A 1 103 ? 10.420 5.916 -1.836 1.00 87.38 103 GLU A N 1
A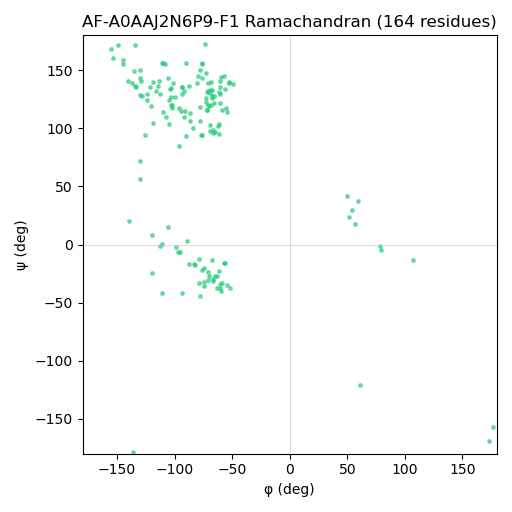TOM 848 C CA . GLU A 1 103 ? 10.642 7.087 -1.000 1.00 87.38 103 GLU A CA 1
ATOM 849 C C . GLU A 1 103 ? 9.322 7.499 -0.335 1.00 87.38 103 GLU A C 1
ATOM 851 O O . GLU A 1 103 ? 8.278 7.505 -0.985 1.00 87.38 103 GLU A O 1
ATOM 856 N N . LEU A 1 104 ? 9.352 7.817 0.962 1.00 88.44 104 LEU A N 1
ATOM 857 C CA . LEU A 1 104 ? 8.172 8.272 1.703 1.00 88.44 104 LEU A CA 1
ATOM 858 C C . LEU A 1 104 ? 8.097 9.790 1.709 1.00 88.44 104 LEU A C 1
ATOM 860 O O . LEU A 1 104 ? 9.095 10.445 2.006 1.00 88.44 104 LEU A O 1
ATOM 864 N N . TYR A 1 105 ? 6.906 10.327 1.463 1.00 90.88 105 TYR A N 1
ATOM 865 C CA . TYR A 1 105 ? 6.645 11.751 1.636 1.00 90.88 105 TYR A CA 1
ATOM 866 C C . TYR A 1 105 ? 6.502 12.113 3.120 1.00 90.88 105 TYR A C 1
ATOM 868 O O . TYR A 1 105 ? 6.124 11.276 3.942 1.00 90.88 105 TYR A O 1
ATOM 876 N N . ASP A 1 106 ? 6.746 13.379 3.467 1.00 88.50 106 ASP A N 1
ATOM 877 C CA . ASP A 1 106 ? 6.741 13.869 4.858 1.00 88.50 106 ASP A CA 1
ATOM 878 C C . ASP A 1 106 ? 5.442 13.561 5.614 1.00 88.50 106 ASP A C 1
ATOM 880 O O . ASP A 1 106 ? 5.460 13.222 6.801 1.00 88.50 106 ASP A O 1
ATOM 884 N N . VAL A 1 107 ? 4.309 13.595 4.906 1.00 86.50 107 VAL A N 1
ATOM 885 C CA . VAL A 1 107 ? 2.992 13.267 5.468 1.00 86.50 107 VAL A CA 1
ATOM 886 C C . VAL A 1 107 ? 2.929 11.831 6.003 1.00 86.50 107 VAL A C 1
ATOM 888 O O . VAL A 1 107 ? 2.292 11.582 7.021 1.00 86.50 107 VAL A O 1
ATOM 891 N N . ALA A 1 108 ? 3.637 10.898 5.362 1.00 86.94 108 ALA A N 1
ATOM 892 C CA . ALA A 1 108 ? 3.691 9.488 5.738 1.00 86.94 108 ALA A CA 1
ATOM 893 C C . ALA A 1 108 ? 4.786 9.177 6.774 1.00 86.94 108 ALA A C 1
ATOM 895 O O . ALA A 1 108 ? 4.743 8.128 7.412 1.00 86.94 108 ALA A O 1
ATOM 896 N N . ASN A 1 109 ? 5.754 10.081 6.961 1.00 84.38 109 ASN A N 1
ATOM 897 C CA . ASN A 1 109 ? 6.793 9.961 7.991 1.00 84.38 109 ASN A CA 1
ATOM 898 C C . ASN A 1 109 ? 6.311 10.438 9.373 1.00 84.38 109 ASN A C 1
ATOM 900 O O . ASN A 1 109 ? 6.921 10.107 10.390 1.00 84.38 109 ASN A O 1
ATOM 904 N N . THR A 1 110 ? 5.218 11.204 9.427 1.00 84.38 110 THR A N 1
ATOM 905 C CA . THR A 1 110 ? 4.702 11.773 10.677 1.00 84.38 110 THR A CA 1
ATOM 906 C C . THR A 1 110 ? 3.699 10.823 11.340 1.00 84.38 110 THR A C 1
ATOM 908 O O . THR A 1 110 ? 2.502 10.857 11.046 1.00 84.38 110 THR A O 1
ATOM 911 N N . LEU A 1 111 ? 4.185 9.978 12.257 1.00 84.75 111 LEU A N 1
ATOM 912 C CA . LEU A 1 111 ? 3.370 8.992 12.983 1.00 84.75 111 LEU A CA 1
ATOM 913 C C . LEU A 1 111 ? 2.145 9.619 13.668 1.00 84.75 111 LEU A C 1
ATOM 915 O O . LEU A 1 111 ? 2.229 10.681 14.281 1.00 84.75 111 LEU A O 1
ATOM 919 N N . GLY A 1 112 ? 1.005 8.927 13.591 1.00 81.81 112 GLY A N 1
ATOM 920 C CA . GLY A 1 112 ? -0.254 9.360 14.211 1.00 81.81 112 GLY A CA 1
ATOM 921 C C . GLY A 1 112 ? -1.013 10.447 13.441 1.00 81.81 112 GLY A C 1
ATOM 922 O O . GLY A 1 112 ? -2.112 10.819 13.851 1.00 81.81 112 GLY A O 1
ATOM 923 N N . THR A 1 113 ? -0.481 10.925 12.313 1.00 89.50 113 THR A N 1
ATOM 924 C CA . THR A 1 113 ? -1.183 11.879 11.445 1.00 89.50 113 THR A CA 1
ATOM 925 C C . THR A 1 113 ? -2.313 11.184 10.704 1.00 89.50 113 THR A C 1
ATOM 927 O O . THR A 1 113 ? -2.088 10.190 10.015 1.00 89.50 113 THR A O 1
ATOM 930 N N . LEU A 1 114 ? -3.529 11.724 10.820 1.00 94.00 114 LEU A N 1
ATOM 931 C CA . LEU A 1 114 ? -4.642 11.303 9.977 1.00 94.00 114 LEU A CA 1
ATOM 932 C C . LEU A 1 114 ? -4.413 11.829 8.555 1.00 94.00 114 LEU A C 1
ATOM 934 O O . LEU A 1 114 ? -4.429 13.038 8.322 1.00 94.00 114 LEU A O 1
ATOM 938 N N . ILE A 1 115 ? -4.234 10.919 7.607 1.00 92.94 115 ILE A N 1
ATOM 939 C CA . ILE A 1 115 ? -4.034 11.209 6.190 1.00 92.94 115 ILE A CA 1
ATOM 940 C C . ILE A 1 115 ? -5.331 10.900 5.444 1.00 92.94 115 ILE A C 1
ATOM 942 O O . ILE A 1 115 ? -5.965 9.864 5.661 1.00 92.94 115 ILE A O 1
ATOM 946 N N . LYS A 1 116 ? -5.745 11.820 4.572 1.00 91.56 116 LYS A N 1
ATOM 947 C CA . LYS A 1 116 ? -6.977 11.687 3.797 1.00 91.56 116 LYS A CA 1
ATOM 948 C C . LYS A 1 116 ? -6.808 10.743 2.612 1.00 91.56 116 LYS A C 1
ATOM 950 O O . LYS A 1 116 ? -5.735 10.645 2.018 1.00 91.56 116 LYS A O 1
ATOM 955 N N . LYS A 1 117 ? -7.902 10.081 2.240 1.00 89.19 117 LYS A N 1
ATOM 956 C CA . LYS A 1 117 ? -8.009 9.301 1.005 1.00 89.19 117 LYS A CA 1
ATOM 957 C C . LYS A 1 117 ? -7.529 10.124 -0.198 1.00 89.19 117 LYS A C 1
ATOM 959 O O . LYS A 1 117 ? -7.848 11.304 -0.327 1.00 89.19 117 LYS A O 1
ATOM 964 N N . GLY A 1 118 ? -6.774 9.485 -1.087 1.00 87.00 118 GLY A N 1
ATOM 965 C CA . GLY A 1 118 ? -6.214 10.088 -2.295 1.00 87.00 118 GLY A CA 1
ATOM 966 C C . GLY A 1 118 ? -4.954 10.926 -2.066 1.00 87.00 118 GLY A C 1
ATOM 967 O O . GLY A 1 118 ? -4.355 11.376 -3.038 1.00 87.00 118 GLY A O 1
ATOM 968 N N . THR A 1 119 ? -4.510 11.133 -0.821 1.00 91.25 119 THR A N 1
ATOM 969 C CA . THR A 1 119 ? -3.226 11.797 -0.560 1.00 91.25 119 THR A CA 1
ATOM 970 C C . THR A 1 119 ? -2.064 10.888 -0.984 1.00 91.25 119 THR A C 1
ATOM 972 O O . THR A 1 119 ? -2.043 9.723 -0.582 1.00 91.25 119 THR A O 1
ATOM 975 N N . PRO A 1 120 ? -1.090 11.379 -1.769 1.00 91.56 120 PRO A N 1
ATOM 976 C CA . PRO A 1 120 ? 0.116 10.621 -2.082 1.00 91.56 120 PRO A CA 1
ATOM 977 C C . PRO A 1 120 ? 0.978 10.447 -0.822 1.00 91.56 120 PRO A C 1
ATOM 979 O O . PRO A 1 120 ? 1.217 11.407 -0.090 1.00 91.56 120 PRO A O 1
ATOM 982 N N . ILE A 1 121 ? 1.457 9.228 -0.566 1.00 92.56 121 ILE A N 1
ATOM 983 C CA . ILE A 1 121 ? 2.234 8.874 0.640 1.00 92.56 121 ILE A CA 1
ATOM 984 C C . ILE A 1 121 ? 3.638 8.362 0.335 1.00 92.56 121 ILE A C 1
ATOM 986 O O . ILE A 1 121 ? 4.530 8.470 1.177 1.00 92.56 121 ILE A O 1
ATOM 990 N N . ALA A 1 122 ? 3.851 7.821 -0.860 1.00 91.62 122 ALA A N 1
ATOM 991 C CA . ALA A 1 122 ? 5.151 7.323 -1.268 1.00 91.62 122 ALA A CA 1
ATOM 992 C C . ALA A 1 122 ? 5.315 7.373 -2.786 1.00 91.62 122 ALA A C 1
ATOM 994 O O . ALA A 1 122 ? 4.333 7.387 -3.533 1.00 91.62 122 ALA A O 1
ATOM 995 N N . LYS A 1 123 ? 6.565 7.322 -3.238 1.00 89.81 123 LYS A N 1
ATOM 996 C CA . LYS A 1 123 ? 6.941 7.218 -4.645 1.00 89.81 123 LYS A CA 1
ATOM 997 C C . LYS A 1 123 ? 7.832 6.003 -4.857 1.00 89.81 123 LYS A C 1
ATOM 999 O O . LYS A 1 123 ? 8.868 5.880 -4.217 1.00 89.81 123 LYS A O 1
ATOM 1004 N N . LEU A 1 124 ? 7.436 5.111 -5.759 1.00 84.00 124 LEU A N 1
ATOM 1005 C CA . LEU A 1 124 ? 8.216 3.935 -6.137 1.00 84.00 124 LEU A CA 1
ATOM 1006 C C . LEU A 1 124 ? 9.428 4.319 -6.977 1.00 84.00 124 LEU A C 1
ATOM 1008 O O . LEU A 1 124 ? 9.303 5.038 -7.973 1.00 84.00 124 LEU A O 1
ATOM 1012 N N . ASP A 1 125 ? 10.583 3.781 -6.593 1.00 73.00 125 ASP A N 1
ATOM 1013 C CA . ASP A 1 125 ? 11.845 4.034 -7.272 1.00 73.00 125 ASP A CA 1
ATOM 1014 C C . ASP A 1 125 ? 11.826 3.418 -8.670 1.00 73.00 125 ASP A C 1
ATOM 1016 O O . ASP A 1 125 ? 11.591 2.220 -8.835 1.00 73.00 125 ASP A O 1
ATOM 1020 N N . LYS A 1 126 ? 12.148 4.221 -9.689 1.00 63.69 126 LYS A N 1
ATOM 1021 C CA . LYS A 1 126 ? 12.271 3.766 -11.086 1.00 63.69 126 LYS A CA 1
ATOM 1022 C C . LYS A 1 126 ? 13.317 2.671 -11.278 1.00 63.69 126 LYS A C 1
ATOM 1024 O O . LYS A 1 126 ? 13.200 1.824 -12.163 1.00 63.69 126 LYS A O 1
ATOM 1029 N N . TYR A 1 127 ? 14.373 2.746 -10.477 1.00 70.38 127 TYR A N 1
ATOM 1030 C CA . TYR A 1 127 ? 15.559 1.910 -10.572 1.00 70.38 127 TYR A CA 1
ATOM 1031 C C . TYR A 1 127 ? 15.867 1.343 -9.187 1.00 70.38 127 TYR A C 1
ATOM 1033 O O . TYR A 1 127 ? 16.814 1.795 -8.541 1.00 70.38 127 TYR A O 1
ATOM 1041 N N . PRO A 1 128 ? 15.058 0.388 -8.694 1.00 71.81 128 PRO A N 1
ATOM 1042 C CA . PRO A 1 128 ? 15.345 -0.228 -7.414 1.00 71.81 128 PRO A CA 1
ATOM 1043 C C . PRO A 1 128 ? 16.720 -0.913 -7.468 1.00 71.81 128 PRO A C 1
ATOM 1045 O O . PRO A 1 128 ? 17.082 -1.492 -8.503 1.00 71.81 128 PRO A O 1
ATOM 1048 N N . PRO A 1 129 ? 17.498 -0.891 -6.373 1.00 68.50 129 PRO A N 1
ATOM 1049 C CA . PRO A 1 129 ? 18.714 -1.682 -6.295 1.00 68.50 129 PRO A CA 1
ATOM 1050 C C . PRO A 1 129 ? 18.379 -3.158 -6.528 1.00 68.50 129 PRO A C 1
ATOM 1052 O O . PRO A 1 129 ? 17.319 -3.646 -6.132 1.00 68.50 129 PRO A O 1
ATOM 1055 N N . LYS A 1 130 ? 19.288 -3.886 -7.187 1.00 66.00 130 LYS A N 1
ATOM 1056 C CA . LYS A 1 130 ? 19.069 -5.296 -7.524 1.00 66.00 130 LYS A CA 1
ATOM 1057 C C . LYS A 1 130 ? 18.752 -6.087 -6.258 1.00 66.00 130 LYS A C 1
ATOM 1059 O O . LYS A 1 130 ? 19.596 -6.222 -5.372 1.00 66.00 130 LYS A O 1
ATOM 1064 N N . ASN A 1 131 ? 17.553 -6.656 -6.202 1.00 64.94 131 ASN A N 1
ATOM 1065 C CA . ASN A 1 131 ? 17.173 -7.503 -5.089 1.00 64.94 131 ASN A CA 1
ATOM 1066 C C . ASN A 1 131 ? 17.624 -8.946 -5.351 1.00 64.94 131 ASN A C 1
ATOM 1068 O O . ASN A 1 131 ? 17.122 -9.609 -6.262 1.00 64.94 131 ASN A O 1
ATOM 1072 N N . ASN A 1 132 ? 18.571 -9.446 -4.555 1.00 62.22 132 ASN A N 1
ATOM 1073 C CA . ASN A 1 132 ? 19.119 -10.796 -4.723 1.00 62.22 132 ASN A CA 1
ATOM 1074 C C . ASN A 1 132 ? 18.130 -11.912 -4.341 1.00 62.22 132 ASN A C 1
ATOM 1076 O O . ASN A 1 132 ? 18.254 -13.022 -4.857 1.00 62.22 132 ASN A O 1
ATOM 1080 N N . VAL A 1 133 ? 17.137 -11.625 -3.492 1.00 66.38 133 VAL A N 1
ATOM 1081 C CA . VAL A 1 133 ? 16.117 -12.594 -3.057 1.00 66.38 133 VAL A CA 1
ATOM 1082 C C . VAL A 1 133 ? 15.053 -12.781 -4.136 1.00 66.38 133 VAL A C 1
ATOM 1084 O O . VAL A 1 133 ? 14.707 -13.911 -4.472 1.00 66.38 133 VAL A O 1
ATOM 1087 N N . TRP A 1 134 ? 14.579 -11.689 -4.741 1.00 62.94 134 TRP A N 1
ATOM 1088 C CA . TRP A 1 134 ? 13.518 -11.750 -5.757 1.00 62.94 134 TRP A CA 1
ATOM 1089 C C . TRP A 1 134 ? 14.024 -11.743 -7.203 1.00 62.94 134 TRP A C 1
ATOM 1091 O O . TRP A 1 134 ? 13.237 -11.950 -8.124 1.00 62.94 134 TRP A O 1
ATOM 1101 N N . LYS A 1 135 ? 15.333 -11.547 -7.416 1.00 64.50 135 LYS A N 1
ATOM 1102 C CA . LYS A 1 135 ? 15.991 -11.494 -8.736 1.00 64.50 135 LYS A CA 1
ATOM 1103 C C . LYS A 1 135 ? 15.353 -10.479 -9.700 1.00 64.50 135 LYS A C 1
ATOM 1105 O O . LYS A 1 135 ? 15.398 -10.673 -10.913 1.00 64.50 135 LYS A O 1
ATOM 1110 N N . GLN A 1 136 ? 14.766 -9.399 -9.179 1.00 61.94 136 GLN A N 1
ATOM 1111 C CA . GLN A 1 136 ? 14.117 -8.361 -9.984 1.00 61.94 136 GLN A CA 1
ATOM 1112 C C . GLN A 1 136 ? 15.016 -7.130 -10.126 1.00 61.94 136 GLN A C 1
ATOM 1114 O O . GLN A 1 136 ? 15.670 -6.707 -9.174 1.00 61.94 136 GLN A O 1
ATOM 1119 N N . THR A 1 137 ? 15.043 -6.569 -11.335 1.00 62.84 137 THR A N 1
ATOM 1120 C CA . THR A 1 137 ? 15.747 -5.321 -11.689 1.00 62.84 137 THR A CA 1
ATOM 1121 C C . THR A 1 137 ? 14.786 -4.185 -12.048 1.00 62.84 137 THR A C 1
ATOM 1123 O O . THR A 1 137 ? 15.231 -3.088 -12.369 1.00 62.84 137 THR A O 1
ATOM 1126 N N . LYS A 1 138 ? 13.472 -4.447 -12.023 1.00 67.12 138 LYS A N 1
ATOM 1127 C CA . LYS A 1 138 ? 12.406 -3.481 -12.316 1.00 67.12 138 LYS A CA 1
ATOM 1128 C C . LYS A 1 138 ? 11.637 -3.128 -11.037 1.00 67.12 138 LYS A C 1
ATOM 1130 O O . LYS A 1 138 ? 11.619 -3.957 -10.125 1.00 67.12 138 LYS A O 1
ATOM 1135 N N . PRO A 1 139 ? 10.978 -1.956 -10.981 1.00 69.88 139 PRO A N 1
ATOM 1136 C CA . PRO A 1 139 ? 10.127 -1.583 -9.856 1.00 69.88 139 PRO A CA 1
ATOM 1137 C C . PRO A 1 139 ? 9.045 -2.637 -9.617 1.00 69.88 139 PRO A C 1
ATOM 1139 O O . PRO A 1 139 ? 8.386 -3.097 -10.559 1.00 69.88 139 PRO A O 1
ATOM 1142 N N . PHE A 1 140 ? 8.869 -3.005 -8.353 1.00 77.94 140 PHE A N 1
ATOM 1143 C CA . PHE A 1 140 ? 7.815 -3.899 -7.898 1.00 77.94 140 PHE A CA 1
ATOM 1144 C C . PHE A 1 140 ? 7.335 -3.480 -6.511 1.00 77.94 140 PHE A C 1
ATOM 1146 O O . PHE A 1 140 ? 8.064 -2.828 -5.759 1.00 77.94 140 PHE A O 1
ATOM 1153 N N . ILE A 1 141 ? 6.127 -3.917 -6.173 1.00 83.88 141 ILE A N 1
ATOM 1154 C CA . ILE A 1 141 ? 5.607 -3.896 -4.811 1.00 83.88 141 ILE A CA 1
ATOM 1155 C C . ILE A 1 141 ? 4.936 -5.209 -4.477 1.00 83.88 141 ILE A C 1
ATOM 1157 O O . ILE A 1 141 ? 4.345 -5.862 -5.338 1.00 83.88 141 ILE A O 1
ATOM 1161 N N . ILE A 1 142 ? 5.006 -5.567 -3.204 1.00 85.44 142 ILE A N 1
ATOM 1162 C CA . ILE A 1 142 ? 4.233 -6.653 -2.632 1.00 85.44 142 ILE A CA 1
ATOM 1163 C C . ILE A 1 142 ? 3.242 -6.045 -1.653 1.00 85.44 142 ILE A C 1
ATOM 1165 O O . ILE A 1 142 ? 3.633 -5.254 -0.797 1.00 85.44 142 ILE A O 1
ATOM 1169 N N . ILE A 1 143 ? 1.971 -6.405 -1.783 1.00 88.31 143 ILE A N 1
ATOM 1170 C CA . ILE A 1 143 ? 0.901 -5.874 -0.947 1.00 88.31 143 ILE A CA 1
ATOM 1171 C C . ILE A 1 143 ? 0.177 -7.030 -0.270 1.00 88.31 143 ILE A C 1
ATOM 1173 O O . ILE A 1 143 ? -0.273 -7.963 -0.934 1.00 88.31 143 ILE A O 1
ATOM 1177 N N . TYR A 1 144 ? 0.018 -6.936 1.043 1.00 88.69 144 TYR A N 1
ATOM 1178 C CA . TYR A 1 144 ? -0.862 -7.792 1.829 1.00 88.69 144 TYR A CA 1
ATOM 1179 C C . TYR A 1 144 ? -1.994 -6.949 2.389 1.00 88.69 144 TYR A C 1
ATOM 1181 O O . TYR A 1 144 ? -1.767 -5.819 2.818 1.00 88.69 144 TYR A O 1
ATOM 1189 N N . ALA A 1 145 ? -3.201 -7.500 2.398 1.00 89.88 145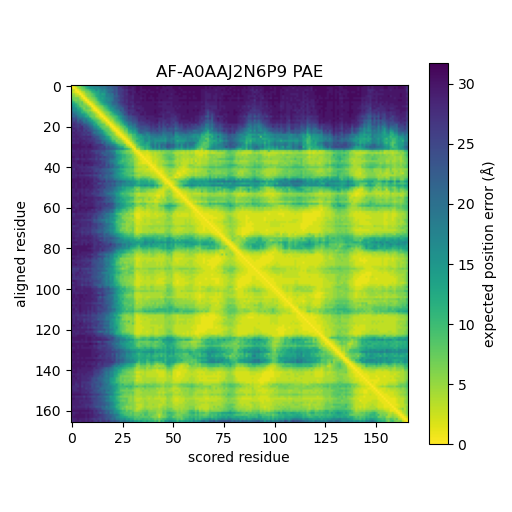 ALA A N 1
ATOM 1190 C CA . ALA A 1 145 ? -4.347 -6.863 3.021 1.00 89.88 145 ALA A CA 1
ATOM 1191 C C . ALA A 1 145 ? -4.883 -7.732 4.148 1.00 89.88 145 ALA A C 1
ATOM 1193 O O . ALA A 1 145 ? -4.954 -8.957 4.024 1.00 89.88 145 ALA A O 1
ATOM 1194 N N . TYR A 1 146 ? -5.262 -7.074 5.234 1.00 89.62 146 TYR A N 1
ATOM 1195 C CA . TYR A 1 146 ? -5.783 -7.705 6.430 1.00 89.62 146 TYR A CA 1
ATOM 1196 C C . TYR A 1 146 ? -7.096 -7.045 6.839 1.00 89.62 146 TYR A C 1
ATOM 1198 O O . TYR A 1 146 ? -7.203 -5.817 6.798 1.00 89.62 146 TYR A O 1
ATOM 1206 N N . GLN A 1 147 ? -8.043 -7.866 7.291 1.00 88.25 147 GLN A N 1
ATOM 1207 C CA . GLN A 1 147 ? -9.217 -7.452 8.056 1.00 88.25 147 GLN A CA 1
ATOM 1208 C C . GLN A 1 147 ? -9.006 -7.912 9.508 1.00 88.25 147 GLN A C 1
ATOM 1210 O O . GLN A 1 147 ? -8.996 -9.111 9.808 1.00 88.25 147 GLN A O 1
ATOM 1215 N N . GLY A 1 148 ? -8.775 -6.963 10.411 1.00 85.56 148 GLY A N 1
ATOM 1216 C CA . GLY A 1 148 ? -8.214 -7.224 11.734 1.00 85.56 148 GLY A CA 1
ATOM 1217 C C . GLY A 1 148 ? -6.824 -7.851 11.606 1.00 85.56 148 GLY A C 1
ATOM 1218 O O . GLY A 1 148 ? -5.929 -7.285 10.979 1.00 85.56 148 GLY A O 1
ATOM 1219 N N . GLU A 1 149 ? -6.650 -9.048 12.166 1.00 83.81 149 GLU A N 1
ATOM 1220 C CA . GLU A 1 149 ? -5.392 -9.804 12.070 1.00 83.81 149 GLU A CA 1
ATOM 1221 C C . GLU A 1 149 ? -5.372 -10.835 10.931 1.00 83.81 149 GLU A C 1
ATOM 1223 O O . GLU A 1 149 ? -4.333 -11.429 10.642 1.00 83.81 149 GLU A O 1
ATOM 1228 N N . ASN A 1 150 ? -6.500 -11.044 10.248 1.00 85.94 150 ASN A N 1
ATOM 1229 C CA . ASN A 1 150 ? -6.626 -12.085 9.234 1.00 85.94 150 ASN A CA 1
ATOM 1230 C C . ASN A 1 150 ? -6.295 -11.548 7.843 1.00 85.94 150 ASN A C 1
ATOM 1232 O O . ASN A 1 150 ? -6.831 -10.521 7.434 1.00 85.94 150 ASN A O 1
ATOM 1236 N N . LEU A 1 151 ? -5.457 -12.278 7.099 1.00 85.69 151 LEU A N 1
ATOM 1237 C CA . LEU A 1 151 ? -5.213 -12.012 5.679 1.00 85.69 151 LEU A CA 1
ATOM 1238 C C . LEU A 1 151 ? -6.519 -12.150 4.892 1.00 85.69 151 LEU A C 1
ATOM 1240 O O . LEU A 1 151 ? -7.110 -13.231 4.868 1.00 85.69 151 LEU A O 1
ATOM 1244 N N . ASP A 1 152 ? -6.919 -11.077 4.213 1.00 85.38 152 ASP A N 1
ATOM 1245 C CA . ASP A 1 152 ? -8.110 -11.032 3.368 1.00 85.38 152 ASP A CA 1
ATOM 1246 C C . ASP A 1 152 ? -7.745 -10.561 1.948 1.00 85.38 152 ASP A C 1
ATOM 1248 O O . ASP A 1 152 ? -7.702 -9.362 1.650 1.00 85.38 152 ASP A O 1
ATOM 1252 N N . PRO A 1 153 ? -7.491 -11.507 1.026 1.00 78.56 153 PRO A N 1
ATOM 1253 C CA . PRO A 1 153 ? -7.127 -11.183 -0.345 1.00 78.56 153 PRO A CA 1
ATOM 1254 C C . PRO A 1 153 ? -8.261 -10.536 -1.160 1.00 78.56 153 PRO A C 1
ATOM 1256 O O . PRO A 1 153 ? -7.996 -9.998 -2.237 1.00 78.56 153 PRO A O 1
ATOM 1259 N N . SER A 1 154 ? -9.515 -10.567 -0.685 1.00 79.38 154 SER A N 1
ATOM 1260 C CA . SER A 1 154 ? -10.640 -9.923 -1.377 1.00 79.38 154 SER A CA 1
ATOM 1261 C C . SER A 1 154 ? -10.512 -8.395 -1.385 1.00 79.38 154 SER A C 1
ATOM 1263 O O . SER A 1 154 ? -10.872 -7.751 -2.370 1.00 79.38 154 SER A O 1
ATOM 1265 N N . ILE A 1 155 ? -9.876 -7.822 -0.358 1.00 83.81 155 ILE A N 1
ATOM 1266 C CA . ILE A 1 155 ? -9.542 -6.395 -0.279 1.00 83.81 155 ILE A CA 1
ATOM 1267 C C . ILE A 1 155 ? -8.626 -5.993 -1.446 1.00 83.81 155 ILE A C 1
ATOM 1269 O O . ILE A 1 155 ? -8.833 -4.953 -2.071 1.00 83.81 155 ILE A O 1
ATOM 1273 N N . LEU A 1 156 ? -7.657 -6.843 -1.806 1.00 81.75 156 LEU A N 1
ATOM 1274 C CA . LEU A 1 156 ? -6.741 -6.578 -2.923 1.00 81.75 156 LEU A CA 1
ATOM 1275 C C . LEU A 1 156 ? -7.459 -6.585 -4.281 1.00 81.75 156 LEU A C 1
ATOM 1277 O O . LEU A 1 156 ? -7.089 -5.809 -5.162 1.00 81.75 156 LEU A O 1
ATOM 1281 N N . LYS A 1 157 ? -8.520 -7.390 -4.444 1.00 77.56 157 LYS A N 1
ATOM 1282 C CA . LYS A 1 157 ? -9.368 -7.358 -5.651 1.00 77.56 157 LYS A CA 1
ATOM 1283 C C . LYS A 1 157 ? -10.069 -6.008 -5.822 1.00 77.56 157 LYS A C 1
ATOM 1285 O O . LYS A 1 157 ? -10.163 -5.521 -6.946 1.00 77.56 157 LYS A O 1
ATOM 1290 N N . ASN A 1 158 ? -10.499 -5.388 -4.723 1.00 78.62 158 ASN A N 1
ATOM 1291 C CA . ASN A 1 158 ? -11.139 -4.069 -4.750 1.00 78.62 158 ASN A CA 1
ATOM 1292 C C . ASN A 1 158 ? -10.142 -2.928 -5.005 1.00 78.62 158 ASN A C 1
ATOM 1294 O O . ASN A 1 158 ? -10.499 -1.947 -5.650 1.00 78.62 158 ASN A O 1
ATOM 1298 N N . LEU A 1 159 ? -8.894 -3.061 -4.535 1.00 78.31 159 LEU A N 1
ATOM 1299 C CA . LEU A 1 159 ? -7.825 -2.085 -4.790 1.00 78.31 159 LEU A CA 1
ATOM 1300 C C . LEU A 1 159 ? -7.338 -2.104 -6.250 1.00 78.31 159 LEU A C 1
ATOM 1302 O O . LEU A 1 159 ? -6.908 -1.073 -6.761 1.00 78.31 159 LEU A O 1
ATOM 1306 N N . PHE A 1 160 ? -7.392 -3.261 -6.921 1.00 75.81 160 PHE A N 1
ATOM 1307 C CA . PHE A 1 160 ? -6.866 -3.453 -8.281 1.00 75.81 160 PHE A CA 1
ATOM 1308 C C . PHE A 1 160 ? -7.868 -4.124 -9.239 1.00 75.81 160 PHE A C 1
ATOM 1310 O O . PHE A 1 160 ? -7.559 -5.164 -9.845 1.00 75.81 160 PHE A O 1
ATOM 1317 N N . PRO A 1 161 ? -9.073 -3.554 -9.416 1.00 65.75 161 PRO A N 1
ATOM 1318 C CA . PRO A 1 161 ? -10.106 -4.177 -10.228 1.00 65.75 161 PRO A CA 1
ATOM 1319 C C . PRO A 1 161 ? -9.697 -4.121 -11.707 1.00 65.75 161 PRO A C 1
ATOM 1321 O O . PRO A 1 161 ? -9.497 -3.051 -12.280 1.00 65.75 161 PRO A O 1
ATOM 1324 N N . GLY A 1 162 ? -9.554 -5.294 -12.327 1.00 65.44 162 GLY A N 1
ATOM 1325 C CA . GLY A 1 162 ? -9.145 -5.451 -13.730 1.00 65.44 162 GLY A CA 1
ATOM 1326 C C . GLY A 1 162 ? -7.715 -5.961 -13.936 1.00 65.44 162 GLY A C 1
ATOM 1327 O O . GLY A 1 162 ? -7.389 -6.406 -15.036 1.0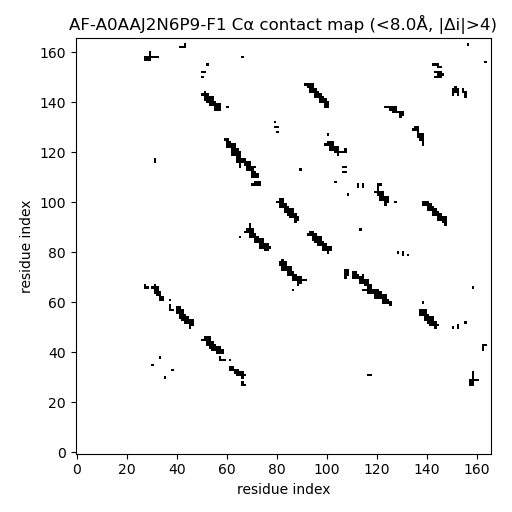0 65.44 162 GLY A O 1
ATOM 1328 N N . ILE A 1 163 ? -6.885 -5.965 -12.889 1.00 67.38 163 ILE A N 1
ATOM 1329 C CA . ILE A 1 163 ? -5.541 -6.568 -12.933 1.00 67.38 163 ILE A CA 1
ATOM 1330 C C . ILE A 1 163 ? -5.592 -8.012 -12.438 1.00 67.38 163 ILE A C 1
ATOM 1332 O O . ILE A 1 163 ? -4.977 -8.902 -13.026 1.00 67.38 163 ILE A O 1
ATOM 1336 N N . ILE A 1 164 ? -6.356 -8.256 -11.375 1.00 66.19 164 ILE A N 1
ATOM 1337 C CA . ILE A 1 164 ? -6.575 -9.595 -10.837 1.00 66.19 164 ILE A CA 1
ATOM 1338 C C . ILE A 1 164 ? -7.709 -10.240 -11.642 1.00 66.19 164 ILE A C 1
ATOM 1340 O O . ILE A 1 164 ? -8.876 -9.914 -11.434 1.00 66.19 164 ILE A O 1
ATOM 1344 N N . LYS A 1 165 ? -7.364 -11.107 -12.600 1.00 58.41 165 LYS A N 1
ATOM 1345 C CA . LYS A 1 165 ? -8.331 -11.933 -13.343 1.00 58.41 165 LYS A CA 1
ATOM 1346 C C . LYS A 1 165 ? -8.587 -13.230 -12.570 1.00 58.41 165 LYS A C 1
ATOM 1348 O O . LYS A 1 165 ? -7.633 -13.800 -12.041 1.00 58.41 165 LYS A O 1
ATOM 1353 N N . GLU A 1 166 ? -9.852 -13.636 -12.476 1.00 55.97 166 GLU A N 1
ATOM 1354 C CA . GLU A 1 166 ? -10.256 -14.949 -11.941 1.00 55.97 166 GLU A CA 1
ATOM 1355 C C . GLU A 1 166 ? -9.963 -16.078 -12.931 1.00 55.97 166 GLU A C 1
ATOM 1357 O O . GLU A 1 166 ? -10.030 -15.820 -14.158 1.00 55.97 166 GLU A O 1
#

Mean predicted aligned error: 11.47 Å

Sequence (166 aa):
FPRPKETETTTEPLLPEVKTTTVTKIEIEKYSLINENSLKNATWKWDIYKKGGLLGNLEKDVEIYMPFDGYVEPYINSLYNTREIYVYNTDKSVKLQILGHFELYDVANTLGTLIKKGTPIAKLDKYPPKNNVWKQTKPFIIIYAYQGENLDPSILKNLFPGIIKE

Solvent-accessible surface area (backbone atoms only — not comparable to full-atom values): 9639 Å² total; per-residue (Å²): 136,88,81,84,80,86,78,86,80,85,76,77,82,80,75,78,81,79,78,75,77,76,76,77,80,76,86,53,48,68,62,17,40,45,56,64,82,64,47,76,70,44,45,72,45,78,38,78,90,75,61,25,41,34,43,30,59,41,89,60,66,41,57,35,29,28,49,46,48,14,35,38,49,72,45,82,38,76,93,67,79,26,36,32,36,36,41,27,37,76,86,53,51,35,37,35,42,41,35,28,44,54,51,72,36,72,76,33,70,41,73,86,40,80,43,54,51,69,40,72,32,31,38,36,36,65,70,35,75,75,32,83,88,78,70,42,69,55,29,46,38,38,40,35,35,24,53,57,93,43,79,34,61,67,58,51,45,42,44,38,70,82,69,68,76,131

Nearest PDB structures (foldseek):
  7qtz-assembly2_B  TM=6.176E-01  e=3.255E+00  Ixodes ricinus
  1xu8-assembly1_A  TM=4.307E-01  e=1.703E+00  Homo sapiens
  4ga7-assembly2_B  TM=4.206E-01  e=2.354E+00  Homo sapiens
  7bfi-assembly2_C  TM=3.964E-01  e=2.114E+00  Canis lupus familiaris
  3nda-assembly1_A  TM=4.212E-01  e=7.717E+00  Ixodes ricinus

Foldseek 3Di:
DDDDDDDDDDDDDDDPPPPPPPPPPDQQAQPFFWHPVQLVPWAWDQPPVVRWIKTWDGPDKIFTWHRAWFAKDWDQDPVFNWTWIWTAHNVRQKIKIKIWHWDFDPQRVDGPRGDGTGHTTIMWDQADDQGPVVRDRGGMMIMFMGRRNHTDCVVVCNHHPPNDDD

pLDDT: mean 74.71, std 14.93, range [37.44, 94.06]

Secondary structure (DSSP, 8-state):
-PPPPP----PPP----------------TTSSS-GGGGTTPEEEEETTTTEEEEE--SS-EEEE-SSSEEEEEEEETTTTEEEEEEEETTSSEEEEEEESEEEPHHHHSTT--B-TT-EEEEE-SSPPPBTTTTB-S--EEEEEEETTEE-HHHHHHHSTTTS--